Protein AF-A0A957JQT6-F1 (afdb_monomer_lite)

Radius of gyration: 18.48 Å; chains: 1; bounding box: 35×35×53 Å

Structure (mmCIF, N/CA/C/O backbone):
data_AF-A0A957JQT6-F1
#
_entry.id   AF-A0A957JQT6-F1
#
loop_
_atom_site.group_PDB
_atom_site.id
_atom_site.type_symbol
_atom_site.label_atom_id
_atom_site.label_alt_id
_atom_site.label_comp_id
_atom_site.label_asym_id
_atom_site.label_entity_id
_atom_site.label_seq_id
_atom_site.pdbx_PDB_ins_code
_atom_site.Cartn_x
_atom_site.Cartn_y
_atom_site.Cartn_z
_atom_site.occupancy
_atom_site.B_iso_or_equiv
_atom_site.auth_seq_id
_atom_site.auth_comp_id
_atom_site.auth_asym_id
_atom_site.auth_atom_id
_atom_site.pdbx_PDB_model_num
ATOM 1 N N . ILE A 1 1 ? -12.70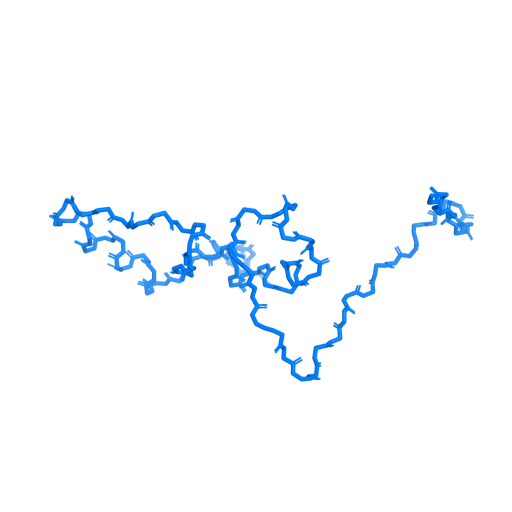2 -25.480 -8.824 1.00 71.19 1 ILE A N 1
ATOM 2 C CA . ILE A 1 1 ? -12.386 -24.100 -8.394 1.00 71.19 1 ILE A CA 1
ATOM 3 C C . ILE A 1 1 ? -13.710 -23.379 -8.223 1.00 71.19 1 ILE A C 1
ATOM 5 O O . ILE A 1 1 ? -14.521 -23.422 -9.145 1.00 71.19 1 ILE A O 1
ATOM 9 N N . PHE A 1 2 ? -13.970 -22.822 -7.044 1.00 85.44 2 PHE A N 1
ATOM 10 C CA . PHE A 1 2 ? -15.245 -22.168 -6.742 1.00 85.44 2 PHE A CA 1
ATOM 11 C C . PHE A 1 2 ? -15.202 -20.662 -7.055 1.00 85.44 2 PHE A C 1
ATOM 13 O O . PHE A 1 2 ? -14.117 -20.080 -7.073 1.00 85.44 2 PHE A O 1
ATOM 20 N N . PRO A 1 3 ? -16.349 -19.991 -7.272 1.00 78.50 3 PRO A N 1
ATOM 21 C CA . PRO A 1 3 ? -16.378 -18.558 -7.585 1.00 78.50 3 PRO A CA 1
ATOM 22 C C . PRO A 1 3 ? -15.664 -17.674 -6.549 1.00 78.50 3 PRO A C 1
ATOM 24 O O . PRO A 1 3 ? -14.943 -16.757 -6.926 1.00 78.50 3 PRO A O 1
ATOM 27 N N . TRP A 1 4 ? -15.773 -17.990 -5.255 1.00 81.50 4 TRP A N 1
ATOM 28 C CA . TRP A 1 4 ? -15.093 -17.251 -4.179 1.00 81.50 4 TRP A CA 1
ATOM 29 C C . TRP A 1 4 ? -13.572 -17.440 -4.150 1.00 81.50 4 TRP A C 1
ATOM 31 O O . TRP A 1 4 ? -12.880 -16.626 -3.553 1.00 81.50 4 TRP A O 1
ATOM 41 N N . GLU A 1 5 ? -13.027 -18.451 -4.829 1.00 82.94 5 GLU A N 1
ATOM 42 C CA . GLU A 1 5 ? -11.571 -18.608 -4.971 1.00 82.94 5 GLU A CA 1
ATOM 43 C C . GLU A 1 5 ? -10.966 -17.681 -6.033 1.00 82.94 5 GLU A C 1
ATOM 45 O O . GLU A 1 5 ? -9.749 -17.613 -6.177 1.00 82.94 5 GLU A O 1
ATOM 50 N N . HIS A 1 6 ? -11.808 -16.944 -6.761 1.00 84.38 6 HIS A N 1
ATOM 51 C CA . HIS A 1 6 ? -11.386 -15.952 -7.749 1.00 84.38 6 HIS A CA 1
ATOM 52 C C . HIS A 1 6 ? -11.517 -14.513 -7.230 1.00 84.38 6 HIS A C 1
ATOM 54 O O . HIS A 1 6 ? -11.046 -13.584 -7.884 1.00 84.38 6 HIS A O 1
ATOM 60 N N . ILE A 1 7 ? -12.161 -14.315 -6.075 1.00 82.81 7 ILE A N 1
ATOM 61 C CA . ILE A 1 7 ? -12.426 -12.991 -5.513 1.00 82.81 7 ILE A CA 1
ATOM 62 C C . ILE A 1 7 ? -11.401 -12.723 -4.412 1.00 82.81 7 ILE A C 1
ATOM 64 O O . ILE A 1 7 ? -11.554 -13.154 -3.273 1.00 82.81 7 ILE A O 1
ATOM 68 N N . ASP A 1 8 ? -10.355 -11.983 -4.766 1.00 84.44 8 ASP A N 1
ATOM 69 C CA . ASP A 1 8 ? -9.402 -11.411 -3.818 1.00 84.44 8 ASP A CA 1
ATOM 70 C C . ASP A 1 8 ? -9.634 -9.900 -3.735 1.00 84.44 8 ASP A C 1
ATOM 72 O O . ASP A 1 8 ? -9.439 -9.174 -4.709 1.00 84.44 8 ASP A O 1
ATOM 76 N N . ILE A 1 9 ? -10.049 -9.429 -2.561 1.00 86.69 9 ILE A N 1
ATOM 77 C CA . ILE A 1 9 ? -10.310 -8.008 -2.299 1.00 86.69 9 ILE A CA 1
ATOM 78 C C . ILE A 1 9 ? -9.049 -7.227 -1.891 1.00 86.69 9 ILE A C 1
ATOM 80 O O . ILE A 1 9 ? -9.144 -6.045 -1.574 1.00 86.69 9 ILE A O 1
ATOM 84 N N . ALA A 1 10 ? -7.876 -7.872 -1.868 1.00 89.31 10 ALA A N 1
ATOM 85 C CA . ALA A 1 10 ? -6.550 -7.335 -1.539 1.00 89.31 10 ALA A CA 1
ATOM 86 C C . ALA A 1 10 ? -6.361 -6.760 -0.117 1.00 89.31 10 ALA A C 1
ATOM 88 O O . ALA A 1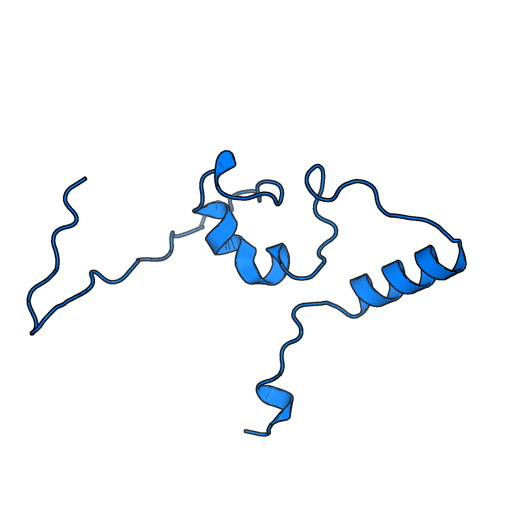 10 ? -5.223 -6.622 0.338 1.00 89.31 10 ALA A O 1
ATOM 89 N N . VAL A 1 11 ? -7.434 -6.448 0.611 1.00 93.44 11 VAL A N 1
ATOM 90 C CA . VAL A 1 11 ? -7.396 -5.963 1.997 1.00 93.44 11 VAL A CA 1
ATOM 91 C C . VAL A 1 11 ? -7.341 -7.113 2.998 1.00 93.44 11 VAL A C 1
ATOM 93 O O . VAL A 1 11 ? -7.987 -8.148 2.846 1.00 93.44 11 VAL A O 1
ATOM 96 N N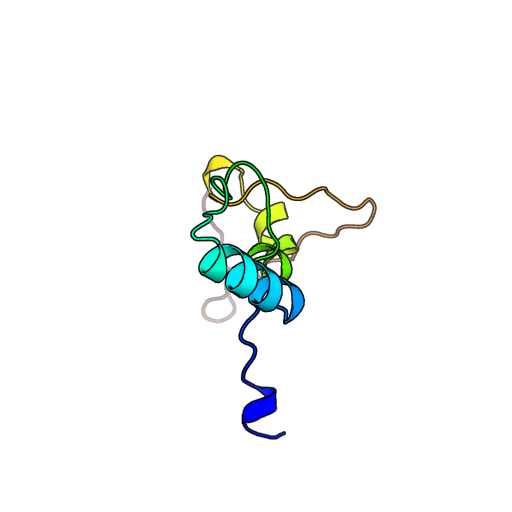 . THR A 1 12 ? -6.584 -6.919 4.077 1.00 92.50 12 THR A N 1
ATOM 97 C CA . THR A 1 12 ? -6.537 -7.883 5.185 1.00 92.50 12 THR A CA 1
ATOM 98 C C . THR A 1 12 ? -7.606 -7.570 6.228 1.00 92.50 12 THR A C 1
ATOM 100 O O . THR A 1 12 ? -7.950 -6.407 6.451 1.00 92.50 12 THR A O 1
ATOM 103 N N . LYS A 1 13 ? -8.051 -8.596 6.968 1.00 93.31 13 LYS A N 1
ATOM 104 C CA . LYS A 1 13 ? -8.936 -8.409 8.131 1.00 93.31 13 LYS A CA 1
ATOM 105 C C . LYS A 1 13 ? -8.351 -7.413 9.137 1.00 93.31 13 LYS A C 1
ATOM 107 O O . LYS A 1 13 ? -9.079 -6.577 9.651 1.00 93.31 13 LYS A O 1
ATOM 112 N N . LYS A 1 14 ? -7.033 -7.461 9.371 1.00 94.81 14 LYS A N 1
ATOM 113 C CA . LYS A 1 14 ? -6.335 -6.541 10.282 1.00 94.81 14 LYS A CA 1
ATOM 114 C C . LYS A 1 14 ? -6.526 -5.077 9.873 1.00 94.81 14 LYS A C 1
ATOM 116 O O . LYS A 1 14 ? -6.871 -4.264 10.723 1.00 94.81 14 LYS A O 1
ATOM 121 N N . PHE A 1 15 ? -6.324 -4.758 8.592 1.00 95.06 15 PHE A N 1
ATOM 122 C CA . PHE A 1 15 ? -6.521 -3.400 8.080 1.00 95.06 15 PHE A CA 1
ATOM 123 C C . PHE A 1 15 ? -7.970 -2.935 8.284 1.00 95.06 15 PHE A C 1
ATOM 125 O O . PHE A 1 15 ? -8.188 -1.867 8.851 1.00 95.06 15 PHE A O 1
ATOM 132 N N . MET A 1 16 ? -8.950 -3.768 7.910 1.00 95.38 16 MET A N 1
ATOM 133 C CA . MET A 1 16 ? -10.374 -3.438 8.061 1.00 95.38 16 MET A CA 1
ATOM 134 C C . MET A 1 16 ? -10.794 -3.259 9.521 1.00 95.38 16 MET A C 1
ATOM 136 O O . MET A 1 16 ? -11.539 -2.340 9.835 1.00 95.38 16 MET A O 1
ATOM 140 N N . THR A 1 17 ? -10.311 -4.110 10.430 1.00 96.69 17 THR A N 1
ATOM 141 C CA . THR A 1 17 ? -10.603 -3.969 11.861 1.00 96.69 17 THR A CA 1
ATOM 142 C C . THR A 1 17 ? -10.053 -2.656 12.406 1.00 96.69 17 THR A C 1
ATOM 144 O O . THR A 1 17 ? -10.746 -1.980 13.156 1.00 96.69 17 THR A O 1
ATOM 147 N N . GLN A 1 18 ? -8.840 -2.266 12.012 1.00 96.31 18 GLN A N 1
ATOM 148 C CA . GLN A 1 18 ? -8.266 -1.004 12.467 1.00 96.31 18 GLN A CA 1
ATOM 149 C C . GLN A 1 18 ? -9.009 0.209 11.891 1.00 96.31 18 GLN A C 1
ATOM 151 O O . GLN A 1 18 ? -9.248 1.165 12.614 1.00 96.31 18 GLN A O 1
ATOM 156 N N . ASP A 1 19 ? -9.407 0.155 10.618 1.00 95.69 19 ASP A N 1
ATOM 157 C CA . ASP A 1 19 ? -10.219 1.199 9.977 1.00 95.69 19 ASP A CA 1
ATOM 158 C C . ASP A 1 19 ? -11.590 1.376 10.644 1.00 95.69 19 ASP A C 1
ATOM 160 O O . ASP A 1 19 ? -12.011 2.495 10.931 1.00 95.69 19 ASP A O 1
ATOM 164 N N . TYR A 1 20 ? -12.244 0.260 10.972 1.00 97.12 20 TYR A N 1
ATOM 165 C CA . TYR A 1 20 ? -13.510 0.252 11.696 1.00 97.12 20 TYR A CA 1
ATOM 166 C C . TYR A 1 20 ? -13.392 0.901 13.080 1.00 97.12 20 TYR A C 1
ATOM 168 O O . TYR A 1 20 ? -14.227 1.730 13.429 1.00 97.12 20 TYR A O 1
ATOM 176 N N . LEU A 1 21 ? -12.359 0.554 13.857 1.00 98.12 21 LEU A N 1
ATOM 177 C CA . LEU A 1 21 ? -12.154 1.123 15.194 1.00 98.12 21 LEU A CA 1
ATOM 178 C C . LEU A 1 21 ? -11.881 2.633 15.134 1.00 98.12 21 LEU A C 1
ATOM 180 O O . LEU A 1 21 ? -12.535 3.384 15.846 1.00 98.12 21 LEU A O 1
ATOM 184 N N . MET A 1 22 ? -11.017 3.085 14.219 1.00 97.62 22 MET A N 1
ATOM 185 C CA . MET A 1 22 ? -10.772 4.520 14.011 1.00 97.62 22 MET A CA 1
ATOM 186 C C . MET A 1 22 ? -12.052 5.267 13.615 1.00 97.62 22 MET A C 1
ATOM 188 O O . MET A 1 22 ? -12.317 6.359 14.105 1.00 97.62 22 MET A O 1
ATOM 192 N N . SER A 1 23 ? -12.892 4.652 12.776 1.00 97.56 23 SER A N 1
ATOM 193 C CA . SER A 1 23 ? -14.167 5.246 12.357 1.00 97.56 23 SER A CA 1
ATOM 194 C C . SER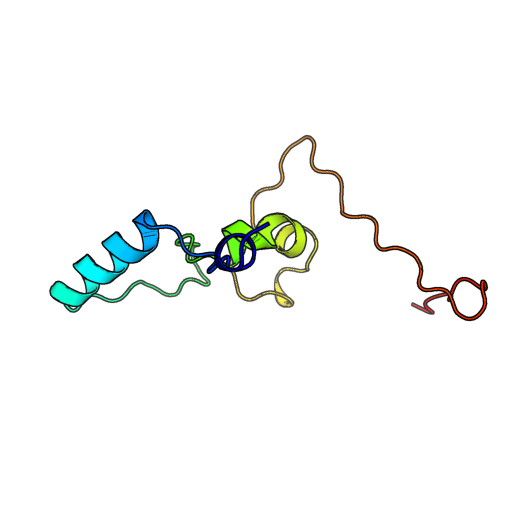 A 1 23 ? -15.149 5.419 13.522 1.00 97.56 23 SER A C 1
ATOM 196 O O . SER A 1 23 ? -15.881 6.405 13.553 1.00 97.56 23 SER A O 1
ATOM 198 N N . GLN A 1 24 ? -15.162 4.493 14.490 1.00 98.44 24 GLN A N 1
ATOM 199 C CA . GLN A 1 24 ? -15.963 4.633 15.718 1.00 98.44 24 GLN A CA 1
ATOM 200 C C . GLN A 1 24 ? -15.497 5.821 16.570 1.00 98.44 24 GLN A C 1
ATOM 202 O O . GLN A 1 24 ? -16.314 6.480 17.210 1.00 98.44 24 GLN A O 1
ATOM 207 N N . GLU A 1 25 ? -14.200 6.116 16.537 1.00 98.38 25 GLU A N 1
ATOM 208 C CA . GLU A 1 25 ? -13.566 7.217 17.268 1.00 98.38 25 GLU A CA 1
ATOM 209 C C . GLU A 1 25 ? -13.529 8.532 16.465 1.00 98.38 25 GLU A C 1
ATOM 211 O O . GLU A 1 25 ? -13.037 9.542 16.958 1.00 98.38 25 GLU A O 1
ATOM 216 N N . GLN A 1 26 ? -14.099 8.552 15.250 1.00 97.88 26 GLN A N 1
ATOM 217 C CA . GLN A 1 26 ? -14.067 9.693 14.319 1.00 97.88 26 GLN A CA 1
ATOM 218 C C . GLN A 1 26 ? -12.640 10.124 13.937 1.00 97.88 26 GLN A C 1
ATOM 220 O O . GLN A 1 26 ? -12.391 11.277 13.583 1.00 97.88 26 GLN A O 1
ATOM 225 N N . GLU A 1 27 ? -11.701 9.182 13.971 1.00 97.69 27 GLU A N 1
ATOM 226 C CA . GLU A 1 27 ? -10.312 9.408 13.608 1.00 97.69 27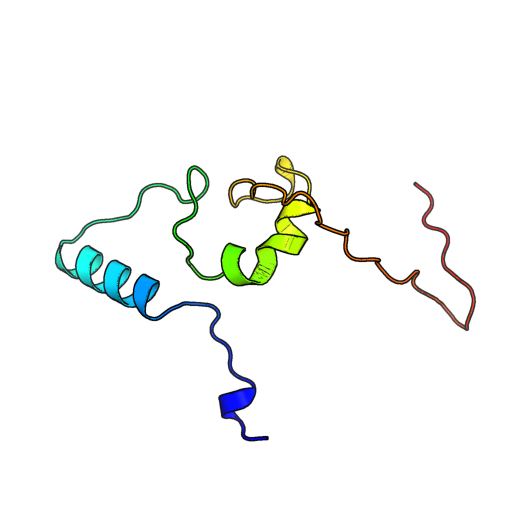 GLU A CA 1
ATOM 227 C C . GLU A 1 27 ? -10.050 9.093 12.135 1.00 97.69 27 GLU A C 1
ATOM 229 O O . GLU A 1 27 ? -10.551 8.122 11.563 1.00 97.69 27 GLU A O 1
ATOM 234 N N . THR A 1 28 ? -9.174 9.885 11.521 1.00 94.44 28 THR A N 1
ATOM 235 C CA . THR A 1 28 ? -8.668 9.640 10.168 1.00 94.44 28 THR A CA 1
ATOM 236 C C . THR A 1 28 ? -7.193 9.277 10.208 1.00 94.44 28 THR A C 1
ATOM 238 O O . THR A 1 28 ? -6.433 9.798 11.024 1.00 94.44 28 THR A O 1
ATOM 241 N N . ARG A 1 29 ? -6.745 8.432 9.276 1.00 92.50 29 ARG A N 1
ATOM 242 C CA . ARG A 1 29 ? -5.306 8.214 9.081 1.00 92.50 29 ARG A CA 1
ATOM 243 C C . ARG A 1 29 ? -4.651 9.463 8.506 1.00 92.50 29 ARG A C 1
ATOM 245 O O . ARG A 1 29 ? -5.269 10.202 7.745 1.00 92.50 29 ARG A O 1
ATOM 252 N N . ILE A 1 30 ? -3.369 9.638 8.813 1.00 94.31 30 ILE A N 1
ATOM 253 C CA . ILE A 1 30 ? -2.530 10.576 8.067 1.00 94.31 30 ILE A CA 1
ATOM 254 C C . ILE A 1 30 ? -2.403 10.130 6.605 1.00 94.31 30 ILE A C 1
ATOM 256 O O . ILE A 1 30 ? -2.671 8.974 6.265 1.00 94.31 30 ILE A O 1
ATOM 260 N N . ASP A 1 31 ? -1.953 11.043 5.752 1.00 95.00 31 ASP A N 1
ATOM 261 C CA . ASP A 1 31 ? -1.745 10.772 4.336 1.00 95.00 31 ASP A CA 1
ATOM 262 C C . ASP A 1 31 ? -0.818 9.559 4.112 1.00 95.00 31 ASP A C 1
ATOM 264 O O . ASP A 1 31 ? 0.330 9.509 4.565 1.00 95.00 31 ASP A O 1
ATOM 268 N N . CYS A 1 32 ? -1.340 8.560 3.398 1.00 93.62 32 CYS A N 1
ATOM 269 C CA . CYS A 1 32 ? -0.660 7.295 3.136 1.00 93.62 32 CYS A CA 1
ATOM 270 C C . CYS A 1 32 ? 0.525 7.404 2.165 1.00 93.62 32 CYS A C 1
ATOM 272 O O . CYS A 1 32 ? 1.299 6.454 2.045 1.00 93.62 32 CYS A O 1
ATOM 274 N N . ARG A 1 33 ? 0.698 8.550 1.498 1.00 93.75 33 ARG A N 1
ATOM 275 C CA . ARG A 1 33 ? 1.874 8.840 0.665 1.00 93.75 33 ARG A CA 1
ATOM 276 C C . ARG A 1 33 ? 3.144 8.974 1.506 1.00 93.75 33 ARG A C 1
ATOM 278 O O . ARG A 1 33 ? 4.228 8.648 1.040 1.00 93.75 33 ARG A O 1
ATOM 285 N N . HIS A 1 34 ? 3.010 9.366 2.776 1.00 93.69 34 HIS A N 1
ATOM 286 C CA . HIS A 1 34 ? 4.138 9.458 3.707 1.00 93.69 34 HIS A CA 1
ATOM 287 C C . HIS A 1 34 ? 4.465 8.122 4.392 1.00 93.69 34 HIS A C 1
ATOM 289 O O . HIS A 1 34 ? 5.619 7.885 4.744 1.00 93.69 34 HIS A O 1
ATOM 295 N N . GLN A 1 35 ? 3.478 7.234 4.576 1.00 93.69 35 GLN A N 1
ATOM 296 C CA . GLN A 1 35 ? 3.695 5.885 5.110 1.00 93.69 35 GLN A CA 1
ATOM 297 C C . GLN A 1 35 ? 2.623 4.883 4.662 1.00 93.69 35 GLN A C 1
ATOM 299 O O . GLN A 1 35 ? 1.433 5.186 4.591 1.00 93.69 35 GLN A O 1
ATOM 304 N N . CYS A 1 36 ? 3.027 3.633 4.425 1.00 94.81 36 CYS A N 1
ATOM 305 C CA . CYS A 1 36 ? 2.092 2.583 4.040 1.00 94.81 36 CYS A CA 1
ATOM 306 C C . CYS A 1 36 ? 1.361 1.985 5.253 1.00 94.81 36 CYS A C 1
ATOM 308 O O . CYS A 1 36 ? 1.988 1.438 6.156 1.00 94.81 36 CYS A O 1
ATOM 310 N N . PHE A 1 37 ? 0.027 1.955 5.201 1.00 95.25 37 PHE A N 1
ATOM 311 C CA . PHE A 1 37 ? -0.828 1.283 6.196 1.00 95.25 37 PHE A CA 1
ATOM 312 C C . PHE A 1 37 ? -1.274 -0.128 5.793 1.00 95.25 37 PHE A C 1
ATOM 314 O O . PHE A 1 37 ? -2.158 -0.707 6.420 1.00 95.25 37 PHE A O 1
ATOM 321 N N . ALA A 1 38 ? -0.698 -0.676 4.721 1.00 94.19 38 ALA A N 1
ATOM 322 C CA . ALA A 1 38 ? -1.067 -1.973 4.158 1.00 94.19 38 ALA A CA 1
ATOM 323 C C . ALA A 1 38 ? -2.561 -2.093 3.776 1.00 94.19 38 ALA A C 1
ATOM 325 O O . ALA A 1 38 ? -3.175 -3.140 3.973 1.00 94.19 38 ALA A O 1
ATOM 326 N N . CYS A 1 39 ? -3.119 -1.051 3.147 1.00 92.75 39 CYS A N 1
ATOM 327 C CA . CYS A 1 39 ? -4.497 -1.013 2.628 1.00 92.75 39 CYS A CA 1
ATOM 328 C C . CYS A 1 39 ? -4.785 -1.981 1.461 1.00 92.75 39 CYS A C 1
ATOM 330 O O . CYS A 1 39 ? -5.872 -1.960 0.906 1.00 92.75 39 CYS A O 1
ATOM 332 N N . GLY A 1 40 ? -3.817 -2.799 1.044 1.00 93.25 40 GLY A N 1
ATOM 333 C CA . GLY A 1 40 ? -3.969 -3.792 -0.024 1.00 93.25 40 GLY A CA 1
ATOM 334 C C . GLY A 1 40 ? -3.198 -3.479 -1.308 1.00 93.25 40 GLY A C 1
ATOM 335 O O . GLY A 1 40 ? -2.667 -4.405 -1.914 1.00 93.25 40 GLY A O 1
ATOM 336 N N . ILE A 1 41 ? -2.998 -2.201 -1.658 1.00 94.44 41 ILE A N 1
ATOM 337 C CA . ILE A 1 41 ? -2.251 -1.805 -2.872 1.00 94.44 41 ILE A CA 1
ATOM 338 C C . ILE A 1 41 ? -0.800 -2.298 -2.813 1.00 94.44 41 ILE A C 1
ATOM 340 O O . ILE A 1 41 ? -0.401 -3.152 -3.600 1.00 94.44 41 ILE A O 1
ATOM 344 N N . LEU A 1 42 ? -0.004 -1.809 -1.855 1.00 94.44 42 LEU A N 1
ATOM 345 C CA . LEU A 1 42 ? 1.398 -2.219 -1.729 1.00 94.44 42 LEU A CA 1
ATOM 346 C C . LEU A 1 42 ? 1.574 -3.693 -1.331 1.00 94.44 42 LEU A C 1
ATOM 348 O O . LEU A 1 42 ? 2.443 -4.339 -1.907 1.00 94.44 42 LEU A O 1
ATOM 352 N N . PRO A 1 43 ? 0.765 -4.295 -0.436 1.00 92.19 43 PRO A N 1
ATOM 353 C CA . PRO A 1 43 ? 0.820 -5.741 -0.215 1.00 92.19 43 PRO A CA 1
ATOM 354 C C . PRO A 1 43 ? 0.694 -6.572 -1.503 1.00 92.19 43 PRO A C 1
ATOM 356 O O . PRO A 1 43 ? 1.451 -7.532 -1.673 1.00 92.19 43 PRO A O 1
ATOM 359 N N . LYS A 1 44 ? -0.208 -6.184 -2.419 1.00 92.19 44 LYS A N 1
ATOM 360 C CA . LYS A 1 44 ? -0.454 -6.892 -3.684 1.00 92.19 44 LYS A CA 1
ATOM 361 C C . LYS A 1 44 ? 0.544 -6.530 -4.787 1.00 92.19 44 LYS A C 1
ATOM 363 O O . LYS A 1 44 ? 0.921 -7.397 -5.570 1.00 92.19 44 LYS A O 1
ATOM 368 N N . LEU A 1 45 ? 0.980 -5.272 -4.842 1.00 92.94 45 LEU A N 1
ATOM 369 C CA . LEU A 1 45 ? 1.755 -4.695 -5.948 1.00 92.94 45 LEU A CA 1
ATOM 370 C C . LEU A 1 45 ? 3.172 -4.258 -5.547 1.00 92.94 45 LEU A C 1
ATOM 372 O O . LEU A 1 45 ? 3.815 -3.534 -6.299 1.00 92.94 45 LEU A O 1
ATOM 376 N N . ARG A 1 46 ? 3.696 -4.696 -4.395 1.00 92.25 46 ARG A N 1
ATOM 377 C CA . ARG A 1 46 ? 5.034 -4.305 -3.897 1.00 92.25 46 ARG A CA 1
ATOM 378 C C . ARG A 1 46 ? 6.151 -4.489 -4.922 1.00 92.25 46 ARG A C 1
ATOM 380 O O . ARG A 1 46 ? 7.054 -3.667 -4.981 1.00 92.25 46 ARG A O 1
ATOM 387 N N . ASP A 1 47 ? 6.103 -5.560 -5.706 1.00 92.06 47 ASP A N 1
ATOM 388 C CA . ASP A 1 47 ? 7.175 -5.883 -6.644 1.00 92.06 47 ASP A CA 1
ATOM 389 C C . ASP A 1 47 ? 7.092 -4.931 -7.855 1.00 92.06 47 ASP A C 1
ATOM 391 O O . ASP A 1 47 ? 8.106 -4.395 -8.283 1.00 92.06 47 ASP A O 1
ATOM 395 N N . LEU A 1 48 ? 5.876 -4.574 -8.293 1.00 92.75 48 LEU A N 1
ATOM 396 C CA . LEU A 1 48 ? 5.665 -3.532 -9.303 1.00 92.75 48 LEU A CA 1
ATOM 397 C C . LEU A 1 48 ? 6.079 -2.144 -8.795 1.00 92.75 48 LEU A C 1
ATOM 399 O O . LEU A 1 48 ? 6.770 -1.422 -9.508 1.00 92.75 48 LEU A O 1
ATOM 403 N N . ARG A 1 49 ? 5.707 -1.781 -7.559 1.00 94.12 49 ARG A N 1
ATOM 404 C CA . ARG A 1 49 ? 6.130 -0.510 -6.947 1.00 94.12 49 ARG A CA 1
ATOM 405 C C . ARG A 1 49 ? 7.648 -0.394 -6.907 1.00 94.12 49 ARG A C 1
ATOM 407 O O . ARG A 1 49 ? 8.184 0.673 -7.171 1.00 94.12 49 ARG A O 1
ATOM 414 N N . ARG A 1 50 ? 8.334 -1.481 -6.553 1.00 92.50 50 ARG A N 1
ATOM 415 C CA . ARG A 1 50 ? 9.797 -1.528 -6.464 1.00 92.50 50 ARG A CA 1
ATOM 416 C C . ARG A 1 50 ? 10.483 -1.257 -7.802 1.00 92.50 50 ARG A C 1
ATOM 418 O O . ARG A 1 50 ? 11.603 -0.768 -7.814 1.00 92.50 50 ARG A O 1
ATOM 425 N N . GLU A 1 51 ? 9.837 -1.636 -8.895 1.00 91.81 51 GLU A N 1
ATOM 426 C CA . GLU A 1 51 ? 10.354 -1.500 -10.259 1.00 91.81 51 GLU A CA 1
ATOM 427 C C . GLU A 1 51 ? 9.878 -0.217 -10.953 1.00 91.81 51 GLU A C 1
ATOM 429 O O . GLU A 1 51 ? 10.275 0.046 -12.086 1.00 91.81 51 GLU A O 1
ATOM 434 N N . THR A 1 52 ? 9.012 0.559 -10.300 1.00 92.94 52 THR A N 1
ATOM 435 C CA . THR A 1 52 ? 8.467 1.814 -10.821 1.00 92.94 52 THR A CA 1
ATOM 436 C C . THR A 1 52 ? 9.183 2.982 -10.155 1.00 92.94 52 THR A C 1
ATOM 438 O O . THR A 1 52 ? 9.435 2.937 -8.950 1.00 92.94 52 THR A O 1
ATOM 441 N N . ASP A 1 53 ? 9.505 4.004 -10.949 1.00 92.38 53 ASP A N 1
ATOM 442 C CA . ASP A 1 53 ? 10.097 5.254 -10.470 1.00 92.38 53 ASP A CA 1
ATOM 443 C C . ASP A 1 53 ? 9.230 5.903 -9.379 1.00 92.38 53 ASP A C 1
ATOM 445 O O . ASP A 1 53 ? 8.005 5.741 -9.375 1.00 92.38 53 ASP A O 1
ATOM 449 N N . ASP A 1 54 ? 9.863 6.615 -8.448 1.00 90.19 54 ASP A N 1
ATOM 450 C CA . ASP A 1 54 ? 9.175 7.192 -7.296 1.00 90.19 54 ASP A CA 1
ATOM 451 C C . ASP A 1 54 ? 8.130 8.237 -7.703 1.00 90.19 54 ASP A C 1
ATOM 453 O O . ASP A 1 54 ? 7.036 8.234 -7.141 1.00 90.19 54 ASP A O 1
ATOM 457 N N . GLU A 1 55 ? 8.392 9.037 -8.739 1.00 91.56 55 GLU A N 1
ATOM 458 C CA . GLU A 1 55 ? 7.447 10.056 -9.219 1.00 91.56 55 GLU A CA 1
ATOM 459 C C . GLU A 1 55 ? 6.290 9.450 -10.028 1.00 91.56 55 GLU A C 1
ATOM 461 O O . GLU A 1 55 ? 5.239 10.064 -10.206 1.00 91.56 55 GLU A O 1
ATOM 466 N N . ALA A 1 56 ? 6.458 8.221 -10.520 1.00 93.94 56 ALA A N 1
ATOM 467 C CA . ALA A 1 56 ? 5.434 7.508 -11.277 1.00 93.94 56 ALA A CA 1
ATOM 468 C C . ALA A 1 56 ? 4.465 6.717 -10.377 1.00 93.94 56 ALA A C 1
ATOM 470 O O . ALA A 1 56 ? 3.556 6.056 -10.892 1.00 93.94 56 ALA A O 1
ATOM 471 N N . TRP A 1 57 ? 4.645 6.745 -9.048 1.00 94.06 57 TRP A N 1
ATOM 472 C CA . TRP A 1 57 ? 3.815 5.985 -8.117 1.00 94.06 57 TRP A CA 1
ATOM 473 C C . TRP A 1 57 ? 3.584 6.692 -6.772 1.00 94.06 57 TRP A C 1
ATOM 475 O O . TRP A 1 57 ? 4.476 6.786 -5.939 1.00 94.06 57 TRP A O 1
ATOM 485 N N . GLU A 1 58 ? 2.327 7.037 -6.485 1.00 93.62 58 GLU A N 1
ATOM 486 C CA . GLU A 1 58 ? 1.921 7.815 -5.296 1.00 93.62 58 GLU A CA 1
ATOM 487 C C . GLU A 1 58 ? 2.179 7.135 -3.937 1.00 93.62 58 GLU A C 1
ATOM 489 O O . GLU A 1 58 ? 2.470 7.790 -2.939 1.00 93.62 58 GLU A O 1
ATOM 494 N N . CYS A 1 59 ? 2.042 5.808 -3.838 1.00 95.38 59 CYS A N 1
ATOM 495 C CA . CYS A 1 59 ? 2.402 5.108 -2.600 1.00 95.38 59 CYS A CA 1
ATOM 496 C C . CYS A 1 59 ? 3.919 5.179 -2.325 1.00 95.38 59 CYS A C 1
ATOM 498 O O . CYS A 1 59 ? 4.714 5.059 -3.262 1.00 95.38 59 CYS A O 1
ATOM 500 N N . PRO A 1 60 ? 4.337 5.220 -1.046 1.00 95.19 60 PRO A N 1
ATOM 501 C CA . PRO A 1 60 ? 5.743 5.347 -0.680 1.00 95.19 60 PRO A CA 1
ATOM 502 C C . PRO A 1 60 ? 6.599 4.174 -1.193 1.00 95.19 60 PRO A C 1
ATOM 504 O O . PRO A 1 60 ? 6.078 3.068 -1.408 1.00 95.19 60 PRO A O 1
ATOM 507 N N . PRO A 1 61 ? 7.917 4.385 -1.359 1.00 94.12 61 PRO A N 1
ATOM 508 C CA . PRO A 1 61 ? 8.833 3.354 -1.827 1.00 94.12 61 PRO A CA 1
ATOM 509 C C . PRO A 1 61 ? 8.875 2.161 -0.872 1.00 94.12 61 PRO A C 1
ATOM 511 O O . PRO A 1 61 ? 8.708 2.279 0.344 1.00 94.12 61 PRO A O 1
ATOM 514 N N . VAL A 1 62 ? 9.120 0.977 -1.434 1.00 93.50 62 VAL A N 1
ATOM 515 C CA . VAL A 1 62 ? 9.218 -0.271 -0.669 1.00 93.50 62 VAL A CA 1
ATOM 516 C C . VAL A 1 62 ? 10.672 -0.745 -0.579 1.00 93.50 62 VAL A C 1
ATOM 518 O O . VAL A 1 62 ? 11.368 -0.792 -1.594 1.00 93.50 62 VAL A O 1
ATOM 521 N N . PRO A 1 63 ? 11.153 -1.192 0.594 1.00 88.88 63 PRO A N 1
ATOM 522 C CA . PRO A 1 63 ? 12.553 -1.574 0.784 1.00 88.88 63 PRO A CA 1
ATOM 523 C C . PRO A 1 63 ? 12.920 -2.799 -0.052 1.00 88.88 63 PRO A C 1
ATOM 525 O O . PRO A 1 63 ? 12.161 -3.780 -0.081 1.00 88.88 63 PRO A O 1
ATOM 528 N N . THR A 1 64 ? 14.043 -2.729 -0.773 1.00 85.00 64 THR A N 1
ATOM 529 C CA . THR A 1 64 ? 14.573 -3.807 -1.625 1.00 85.00 64 THR A CA 1
ATOM 530 C C . THR A 1 64 ? 15.117 -4.947 -0.775 1.00 85.00 64 THR A C 1
ATOM 532 O O . THR A 1 64 ? 15.713 -4.746 0.279 1.00 85.00 64 THR A O 1
ATOM 535 N N . ARG A 1 65 ? 14.849 -6.186 -1.205 1.00 84.69 65 ARG A N 1
ATOM 536 C CA . ARG A 1 65 ? 15.381 -7.388 -0.549 1.00 84.69 65 ARG A CA 1
ATOM 537 C C . ARG A 1 65 ? 16.671 -7.812 -1.261 1.00 84.69 65 ARG A C 1
ATOM 539 O O . ARG A 1 65 ? 16.694 -7.719 -2.488 1.00 84.69 65 ARG A O 1
ATOM 546 N N . PRO A 1 66 ? 17.679 -8.363 -0.556 1.00 83.56 66 PRO A N 1
ATOM 547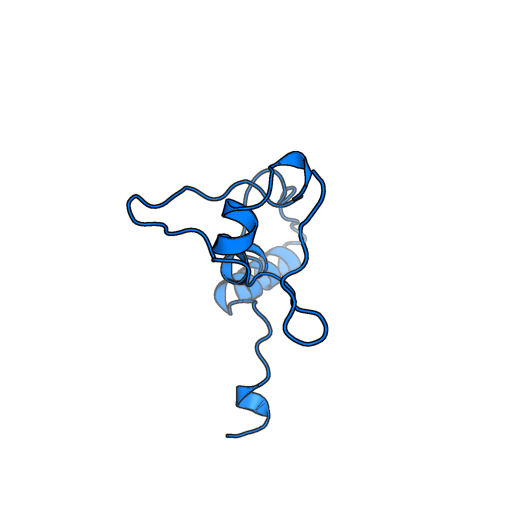 C CA . PRO A 1 66 ? 18.972 -8.737 -1.150 1.00 83.56 66 PRO A CA 1
ATOM 548 C C . PRO A 1 66 ? 18.884 -9.666 -2.371 1.00 83.56 66 PRO A C 1
ATOM 550 O O . PRO A 1 66 ? 19.728 -9.615 -3.255 1.00 83.56 66 PRO A O 1
ATOM 553 N N . HIS A 1 67 ? 17.846 -10.504 -2.441 1.00 84.38 67 HIS A N 1
ATOM 554 C CA . HIS A 1 67 ? 17.643 -11.478 -3.518 1.00 84.38 67 HIS A CA 1
ATOM 555 C C . HIS A 1 67 ? 16.462 -11.139 -4.439 1.00 84.38 67 HIS A C 1
ATOM 557 O O . HIS A 1 67 ? 15.889 -12.030 -5.065 1.00 84.38 67 HIS A O 1
ATOM 563 N N . HIS A 1 68 ? 16.052 -9.869 -4.509 1.00 84.81 68 HIS A N 1
ATOM 564 C CA . HIS A 1 68 ? 14.997 -9.461 -5.430 1.00 84.81 68 HIS A CA 1
ATOM 565 C C . HIS A 1 68 ? 15.470 -9.579 -6.886 1.00 84.81 68 HIS A C 1
ATOM 567 O O . HIS A 1 68 ? 16.461 -8.961 -7.270 1.00 84.81 68 HIS A O 1
ATOM 573 N N . LYS A 1 69 ? 14.736 -10.334 -7.709 1.00 84.12 69 LYS A N 1
ATOM 574 C CA . LYS A 1 69 ? 14.938 -10.385 -9.160 1.00 84.12 69 LYS A CA 1
ATOM 575 C C . LYS A 1 69 ? 13.814 -9.600 -9.840 1.00 84.12 69 LYS A C 1
ATOM 577 O O . LYS A 1 69 ? 12.660 -9.947 -9.592 1.00 84.12 69 LYS A O 1
ATOM 582 N N . PRO A 1 70 ? 14.126 -8.585 -10.666 1.00 82.38 70 PRO A N 1
ATOM 583 C CA . PRO A 1 70 ? 13.110 -7.838 -11.394 1.00 82.38 70 PRO A CA 1
ATOM 584 C C . PRO A 1 70 ? 12.250 -8.745 -12.274 1.00 82.38 70 PRO A C 1
ATOM 586 O O . PRO A 1 70 ? 12.741 -9.731 -12.838 1.00 82.38 70 PRO A O 1
ATOM 589 N N . ARG A 1 71 ? 10.972 -8.399 -12.418 1.00 80.25 71 ARG A N 1
ATOM 590 C CA . ARG A 1 71 ? 10.045 -9.089 -13.306 1.00 80.25 71 ARG A CA 1
ATOM 591 C C . ARG A 1 71 ? 10.494 -8.884 -14.754 1.00 80.25 71 ARG A C 1
ATOM 593 O O . ARG A 1 71 ? 10.569 -7.766 -15.255 1.00 80.25 71 ARG A O 1
ATOM 600 N N . GLN A 1 72 ? 10.767 -9.978 -15.458 1.00 76.69 72 GLN A N 1
ATOM 601 C CA . GLN A 1 72 ? 11.059 -9.922 -16.890 1.00 76.69 72 GLN A CA 1
ATOM 602 C C . GLN A 1 72 ? 9.762 -9.598 -17.639 1.00 76.69 72 GLN A C 1
ATOM 604 O O . GLN A 1 72 ? 8.805 -10.375 -17.594 1.00 76.69 72 GLN A O 1
ATOM 609 N N . LYS A 1 73 ? 9.706 -8.438 -18.301 1.00 73.12 73 LYS A N 1
ATOM 610 C CA . LYS A 1 73 ? 8.615 -8.126 -19.227 1.00 73.12 73 LYS A CA 1
ATOM 611 C C . LYS A 1 73 ? 8.871 -8.912 -20.520 1.00 73.12 73 LYS A C 1
ATOM 613 O O . LYS A 1 73 ? 9.943 -8.734 -21.098 1.00 73.12 73 LYS A O 1
ATOM 618 N N . PRO A 1 74 ? 7.953 -9.790 -20.964 1.00 75.81 74 PRO A N 1
ATOM 619 C CA . PRO A 1 74 ? 8.099 -10.431 -22.262 1.00 75.81 74 PRO A CA 1
ATOM 620 C C . PRO A 1 74 ? 8.134 -9.352 -23.346 1.00 75.81 74 PRO A C 1
ATOM 622 O O . PRO A 1 74 ? 7.377 -8.379 -23.282 1.00 75.81 74 PRO A O 1
ATOM 625 N N . VAL A 1 75 ? 9.037 -9.507 -24.314 1.00 78.31 75 VAL A N 1
ATOM 626 C CA . VAL A 1 75 ? 9.086 -8.619 -25.478 1.00 78.31 75 VAL A CA 1
ATOM 627 C C . VAL A 1 75 ? 7.790 -8.843 -26.260 1.00 78.31 75 VAL A C 1
ATOM 629 O O . VAL A 1 75 ? 7.497 -9.990 -26.594 1.00 78.31 75 VAL A O 1
ATOM 632 N N . PRO A 1 76 ? 6.975 -7.806 -26.510 1.00 82.75 76 PRO A N 1
ATOM 633 C CA . PRO A 1 76 ? 5.762 -7.986 -27.288 1.00 82.75 76 PRO A CA 1
ATOM 634 C C . PRO A 1 76 ? 6.127 -8.382 -28.725 1.00 82.75 76 PRO A C 1
ATOM 636 O O . PRO A 1 76 ? 7.007 -7.778 -29.342 1.00 82.75 76 PRO A O 1
ATOM 639 N N . GLU A 1 77 ? 5.454 -9.403 -29.249 1.00 88.62 77 GLU A N 1
ATOM 640 C CA . GLU A 1 77 ? 5.666 -9.937 -30.596 1.00 88.62 77 GLU A CA 1
ATOM 641 C C . GLU A 1 77 ? 4.435 -9.683 -31.472 1.00 88.62 77 GLU A C 1
ATOM 643 O O . GLU A 1 77 ? 3.299 -9.880 -31.038 1.00 88.62 77 GLU A O 1
ATOM 648 N N . VAL A 1 78 ? 4.655 -9.284 -32.727 1.00 83.19 78 VAL A N 1
ATOM 649 C CA . VAL A 1 78 ? 3.608 -9.206 -33.758 1.00 83.19 78 VAL A CA 1
ATOM 650 C C . VAL A 1 78 ? 3.989 -10.169 -34.872 1.00 83.19 78 VAL A C 1
ATOM 652 O O . VAL A 1 78 ? 5.057 -10.037 -35.461 1.00 83.19 78 VAL A O 1
ATOM 655 N N . ALA A 1 79 ? 3.136 -11.163 -35.139 1.00 88.50 79 ALA A N 1
ATOM 656 C CA . ALA A 1 79 ? 3.401 -12.222 -36.120 1.00 88.50 79 ALA A CA 1
ATOM 657 C C . ALA A 1 79 ? 4.763 -12.935 -35.923 1.00 88.50 79 ALA A C 1
ATOM 659 O O . ALA A 1 79 ? 5.434 -13.283 -36.891 1.00 88.50 79 ALA A O 1
ATOM 660 N N . GLY A 1 80 ? 5.184 -13.134 -34.667 1.00 84.12 80 GLY A N 1
ATOM 661 C CA . GLY A 1 80 ? 6.460 -13.777 -34.323 1.00 84.12 80 GLY A CA 1
ATOM 662 C C . GLY A 1 80 ? 7.698 -12.891 -34.506 1.00 84.12 80 GLY A C 1
ATOM 663 O O . GLY A 1 80 ? 8.821 -13.381 -34.423 1.00 84.12 80 GLY A O 1
ATOM 664 N N . ILE A 1 81 ? 7.517 -11.592 -34.764 1.00 83.00 81 ILE A N 1
ATOM 665 C CA . ILE A 1 81 ? 8.605 -10.616 -34.855 1.00 83.00 81 ILE A CA 1
ATOM 666 C C . ILE A 1 81 ? 8.651 -9.821 -33.541 1.00 83.00 81 ILE A C 1
ATOM 668 O O . ILE A 1 81 ? 7.652 -9.178 -33.198 1.00 83.00 81 ILE A O 1
ATOM 672 N N . PRO A 1 82 ? 9.780 -9.826 -32.803 1.00 83.88 82 PRO A N 1
ATOM 673 C CA . PRO A 1 82 ? 9.910 -9.058 -31.569 1.00 83.88 82 PRO A CA 1
ATOM 674 C C . PRO A 1 82 ? 9.905 -7.556 -31.867 1.00 83.88 82 PRO A C 1
ATOM 676 O O . PRO A 1 82 ? 10.695 -7.067 -32.682 1.00 83.88 82 PRO A O 1
ATOM 679 N N . LEU A 1 83 ? 9.036 -6.805 -31.187 1.00 83.50 83 LEU A N 1
ATOM 680 C CA . LEU A 1 83 ? 8.996 -5.352 -31.306 1.00 83.50 83 LEU A CA 1
ATOM 681 C C . LEU A 1 83 ? 10.237 -4.742 -30.646 1.00 83.50 83 LEU A C 1
ATOM 683 O O . LEU A 1 83 ? 10.491 -4.929 -29.455 1.00 83.50 83 LEU A O 1
ATOM 687 N N . ARG A 1 84 ? 11.001 -3.961 -31.416 1.00 79.38 84 ARG A N 1
ATOM 688 C CA . ARG A 1 84 ? 12.037 -3.089 -30.857 1.00 79.38 84 ARG A CA 1
ATOM 689 C C . ARG A 1 84 ? 11.373 -1.820 -30.340 1.00 79.38 84 ARG A C 1
ATOM 691 O O . ARG A 1 84 ? 10.820 -1.055 -31.124 1.00 79.38 84 ARG A O 1
ATOM 698 N N . VAL A 1 85 ? 11.443 -1.594 -29.032 1.00 72.81 85 VAL A N 1
ATOM 699 C CA . VAL A 1 85 ? 11.074 -0.303 -28.443 1.00 72.81 85 VAL A CA 1
ATOM 700 C C . VAL A 1 85 ? 12.177 0.689 -28.817 1.00 72.81 85 VAL A C 1
ATOM 702 O O . VAL A 1 85 ? 13.323 0.505 -28.412 1.00 72.81 85 VAL A O 1
ATOM 705 N N . LEU A 1 86 ? 11.854 1.688 -29.640 1.00 69.94 86 LEU A N 1
ATOM 706 C CA . LEU A 1 86 ? 12.740 2.829 -29.873 1.00 69.94 86 LEU A CA 1
ATOM 707 C C . LEU A 1 86 ? 12.656 3.712 -28.624 1.00 69.94 86 LEU A C 1
ATOM 709 O O . LEU A 1 86 ? 11.607 4.292 -28.355 1.00 69.94 86 LEU A O 1
ATOM 713 N N . SER A 1 87 ? 13.721 3.693 -27.828 1.00 55.25 87 SER A N 1
ATOM 714 C CA . SER A 1 87 ? 13.923 4.535 -26.645 1.00 55.25 87 SER A CA 1
ATOM 715 C C . SER A 1 87 ? 14.288 5.960 -27.025 1.00 55.25 87 SER A C 1
ATOM 717 O O . SER A 1 87 ? 15.154 6.080 -27.925 1.00 55.25 87 SER A O 1
#

Secondary structure (DSSP, 8-state):
--GGGG------HHHHHHHHHHHHTT--PPPTTTS----SHHHHHHHHHHHS-GGG-SSPP-PPPTT-----PPPPEETTEEP----

Sequence (87 aa):
IFPWEHIDIAVTKKFMTQDYLMSQEQETRIDCRHQCFACGILPKLRDLRRETDDEAWECPPVPTRPHHKPRQKPVPEVAGIPLRVLS

Foldseek 3Di:
DDPVVVDDPQADPVLVVVVVVCVVVVHDDDDQLVPPPSRRCCVPCVLVQQVDDNVRDSGYHDDDDPPDDHDDDPQDDDPNHGDDDDD

pLDDT: mean 89.08, std 7.79, range [55.25, 98.44]